Protein 6D08 (pdb70)

Nearest PDB structures (foldseek):
  6d08-assembly1_A  TM=1.019E+00  e=5.266E-09  Homo sapiens
  6d08-assembly2_B  TM=1.015E+00  e=2.346E-08  Homo sapiens
  6d07-assembly1_A  TM=9.811E-01  e=2.828E-08  Homo sapiens
  3fdt-assembly1_A  TM=9.997E-01  e=8.158E-07  Homo sapiens
  6mha-assembly1_A  TM=9.647E-01  e=7.673E-06  Drosophila melanogaster

Solvent-accessible surface area: 7692 Å² total

Sequence (121 aa):
GEFVVEKVLDRRVVKGKVEYLLKWKGGSDEDNTWEPEENLDCPDLIAEFLQSQKTKQTARSGEFVVEKVLDRRVVKGKVEYLLKWKGGSDEDNTWEPEENLDCPDLIAEFLQSTKQTARST

B-factor: mean 38.68, std 9.55, range [20.24, 92.68]

Secondary structure (P-SEA, 3-state):
cbbbbcccccccccccbbbbbccccccccccbbbbcccccccaaaaaaaaaaac/cbbbbcccccccccccbbbbbccccccccccbbbbcccccccaaaaaaaaac/ccccccc/cccccccc

Radius of gyration: 15.66 Å; Cα contacts (8 Å, |Δi|>4): 229; chains: 4; bounding box: 24×42×44 Å

CATH classification: 2.40.50.40

Foldseek 3Di:
DDFAFDAWDDWDADPHFIWTWTDTVVDDPVPIDIDTPVNDPCVVRVVVVVVVVD/DDDDDDD/DDFAFDAWDDWDADPNFIWTWTDTVVDDPVPIDIDTPVNDPCVVRVCVVVVD/DDDDDDPD

GO terms:
  GO:0000792 heterochromatin (C, IDA)
  GO:0062072 histone H3K9me2/3 reader activity (F, IDA)
  GO:0005721 pericentric heterochromatin (C, IDA)
  GO:0031507 heterochromatin formation (P, IDA)
  GO:0160267 histone H1K26me1 reader activity (F, IDA)
  GO:0160268 histone H1K26me2 reader activity (F, IDA)
  GO:0005515 protein binding (F, IPI)
  GO:0019899 enzyme binding (F, IPI)
  GO:0000792 heterochromatin (C, TAS)
  GO:0003682 chromatin binding (F, TAS)
  GO:0005654 nucleoplasm (C, TAS)
  GO:0000781 chromosome, telomeric region (C, IDA)
  GO:0000781 chromosome, telomeric region (C, HDA)
  GO:1990226 histone methyltransferase binding (F, IPI)
  GO:0005654 nucleoplasm (C, IDA)
  GO:0016604 nuclear body (C, IDA)
  GO:0000775 chromosome, centromeric region (C, IDA)
  GO:0000785 chromatin (C, IDA)
  GO:0005634 nucleus (C, IDA)
  GO:0005819 spindle (C, IDA)

Structure (mmCIF, N/CA/C/O backbone):
data_6D08
#
_entry.id   6D08
#
_cell.length_a   33.191
_cell.length_b   34.052
_cell.length_c   35.267
_cell.angle_alpha   76.79
_cell.angle_beta   89.89
_cell.angle_gamma   65.10
#
_symmetry.space_group_name_H-M   'P 1'
#
loop_
_entity.id
_entity.type
_entity.pdbx_description
1 polymer 'Chromobox protein homolog 1'
2 polymer 'Histone H3.1'
3 non-polymer GLYCEROL
4 non-polymer 'SULFATE ION'
5 water water
#
loop_
_atom_site.group_PDB
_atom_site.id
_atom_site.type_symbol
_atom_site.label_atom_id
_atom_site.label_alt_id
_atom_site.label_comp_id
_atom_site.label_asym_id
_atom_site.label_entity_id
_atom_site.label_seq_id
_atom_site.pdbx_PDB_ins_code
_atom_site.Cartn_x
_atom_site.Cartn_y
_atom_site.Cartn_z
_atom_site.occupancy
_atom_site.B_iso_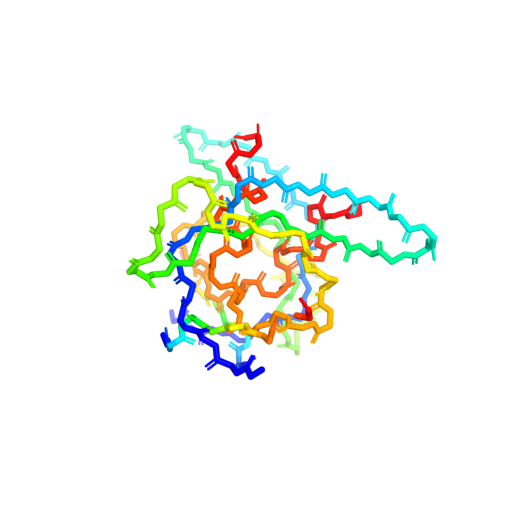or_equiv
_atom_site.auth_seq_id
_atom_site.auth_comp_id
_atom_site.auth_asym_id
_atom_site.auth_atom_id
_atom_site.pdbx_PDB_model_num
ATOM 1 N N . GLY A 1 1 ? -4.632 -16.500 -2.852 1.00 42.93 1 GLY A N 1
ATOM 2 C CA . GLY A 1 1 ? -5.652 -17.513 -2.646 1.00 44.47 1 GLY A CA 1
ATOM 3 C C . GLY A 1 1 ? -5.078 -18.862 -2.265 1.00 36.74 1 GLY A C 1
ATOM 4 O O . GLY A 1 1 ? -3.862 -19.005 -2.132 1.00 37.22 1 GLY A O 1
ATOM 5 N N . GLU A 1 2 ? -5.952 -19.851 -2.090 1.00 30.89 2 GLU A N 1
ATOM 6 C CA . GLU A 1 2 ? -5.559 -21.209 -1.731 1.00 35.46 2 GLU A CA 1
ATOM 7 C C . GLU A 1 2 ? -5.719 -22.123 -2.939 1.00 36.57 2 GLU A C 1
ATOM 8 O O . GLU A 1 2 ? -6.814 -22.230 -3.504 1.00 32.42 2 GLU A O 1
ATOM 14 N N . PHE A 1 3 ? -4.632 -22.787 -3.322 1.00 34.73 3 PHE A N 1
ATOM 15 C CA . PHE A 1 3 ? -4.605 -23.683 -4.466 1.00 30.29 3 PHE A CA 1
ATOM 16 C C . PHE A 1 3 ? -4.179 -25.074 -4.016 1.00 28.41 3 PHE A C 1
ATOM 17 O O . PHE A 1 3 ? -3.591 -25.249 -2.946 1.00 33.74 3 PHE A O 1
ATOM 25 N N . VAL A 1 4 ? -4.484 -26.066 -4.845 1.00 27.47 4 VAL A N 1
ATOM 26 C CA . VAL A 1 4 ? -4.067 -27.436 -4.574 1.00 29.93 4 VAL A CA 1
ATOM 27 C C . VAL A 1 4 ? -2.600 -27.589 -4.954 1.00 31.60 4 VAL A C 1
ATOM 28 O O . VAL A 1 4 ? -2.153 -27.078 -5.987 1.00 31.93 4 VAL A O 1
ATOM 32 N N . VAL A 1 5 ? -1.842 -28.287 -4.113 1.00 29.09 5 VAL A N 1
ATOM 33 C CA . VAL A 1 5 ? -0.416 -28.510 -4.333 1.00 35.64 5 VAL A CA 1
ATOM 34 C C . VAL A 1 5 ? -0.208 -29.911 -4.881 1.00 38.48 5 VAL A C 1
ATOM 35 O O . VAL A 1 5 ? -0.846 -30.872 -4.431 1.00 38.10 5 VAL A O 1
ATOM 39 N N . GLU A 1 6 ? 0.694 -30.029 -5.855 1.00 36.31 6 GLU A N 1
ATOM 40 C CA . GLU A 1 6 ? 1.042 -31.311 -6.449 1.00 34.03 6 GLU A CA 1
ATOM 41 C C . GLU A 1 6 ? 2.263 -31.956 -5.806 1.00 35.14 6 GLU A C 1
ATOM 42 O O . GLU A 1 6 ? 2.261 -33.169 -5.570 1.00 32.60 6 GLU A O 1
ATOM 48 N N . LYS A 1 7 ? 3.301 -31.177 -5.501 1.00 34.16 7 LYS A N 1
ATOM 49 C CA . LYS A 1 7 ? 4.524 -31.738 -4.943 1.00 33.49 7 LYS A CA 1
ATOM 50 C C . LYS A 1 7 ? 5.338 -30.632 -4.288 1.00 32.09 7 LYS A C 1
ATOM 51 O O . LYS A 1 7 ? 5.322 -29.482 -4.735 1.00 28.57 7 LYS A O 1
ATOM 57 N N . VAL A 1 8 ? 6.045 -30.993 -3.218 1.00 29.21 8 VAL A N 1
ATOM 58 C CA . VAL A 1 8 ? 7.013 -30.113 -2.573 1.00 32.30 8 VAL A CA 1
ATOM 59 C C . VAL A 1 8 ? 8.388 -30.440 -3.132 1.00 25.08 8 VAL A C 1
ATOM 60 O O . VAL A 1 8 ? 8.820 -31.599 -3.098 1.00 29.96 8 VAL A O 1
ATOM 64 N N . LEU A 1 9 ? 9.079 -29.424 -3.646 1.00 27.99 9 LEU A N 1
ATOM 65 C CA . LEU A 1 9 ? 10.321 -29.639 -4.377 1.00 30.33 9 LEU A CA 1
ATOM 66 C C . LEU A 1 9 ? 11.576 -29.316 -3.579 1.00 30.98 9 LEU A C 1
ATOM 67 O O . LEU A 1 9 ? 12.594 -29.990 -3.763 1.00 34.89 9 LEU A O 1
ATOM 72 N N . ASP A 1 10 ? 11.547 -28.311 -2.707 1.00 29.06 10 ASP A N 1
ATOM 73 C CA . ASP A 1 10 ? 12.762 -27.906 -2.013 1.00 33.11 10 ASP A CA 1
ATOM 74 C C . ASP A 1 10 ? 12.386 -27.138 -0.753 1.00 31.88 10 ASP A C 1
ATOM 75 O O . ASP A 1 10 ? 11.211 -26.869 -0.492 1.00 24.81 10 ASP A O 1
ATOM 80 N N . ARG A 1 11 ? 13.412 -26.785 0.027 1.00 30.05 11 ARG A N 1
ATOM 81 C CA . ARG A 1 11 ? 13.247 -26.104 1.305 1.00 31.16 11 ARG A CA 1
ATOM 82 C C . ARG A 1 11 ? 14.363 -25.085 1.492 1.00 29.11 11 ARG A C 1
ATOM 83 O O . ARG A 1 11 ? 15.496 -25.312 1.062 1.00 29.49 11 ARG A O 1
ATOM 91 N N . ARG A 1 12 ? 14.040 -23.966 2.141 1.00 33.44 12 ARG A N 1
ATOM 92 C CA . ARG A 1 12 ? 15.025 -22.931 2.422 1.00 31.47 12 ARG A CA 1
ATOM 93 C C . ARG A 1 12 ? 14.531 -22.064 3.572 1.00 35.26 12 ARG A C 1
ATOM 94 O O . ARG A 1 12 ? 13.381 -22.165 4.008 1.00 32.24 12 ARG A O 1
ATOM 102 N N . VAL A 1 13 ? 15.419 -21.201 4.059 1.00 26.99 13 VAL A N 1
ATOM 103 C CA . VAL A 1 13 ? 15.094 -20.217 5.086 1.00 31.41 13 VAL A CA 1
ATOM 104 C C . VAL A 1 13 ? 15.438 -18.836 4.544 1.00 31.61 13 VAL A C 1
ATOM 105 O O . VAL A 1 13 ? 16.562 -18.608 4.082 1.00 36.04 13 VAL A O 1
ATOM 109 N N . VAL A 1 14 ? 14.470 -17.922 4.590 1.00 30.40 14 VAL A N 1
ATOM 110 C CA . VAL A 1 14 ? 14.652 -16.560 4.094 1.00 32.94 14 VAL A CA 1
ATOM 111 C C . VAL A 1 14 ? 14.049 -15.596 5.107 1.00 34.41 14 VAL A C 1
ATOM 112 O O . VAL A 1 14 ? 12.861 -15.698 5.432 1.00 36.03 14 VAL A O 1
ATOM 116 N N . LYS A 1 15 ? 14.867 -14.663 5.597 1.00 39.46 15 LYS A N 1
ATOM 117 C CA . LYS A 1 15 ? 14.443 -13.655 6.572 1.00 35.86 15 LYS A CA 1
ATOM 118 C C . LYS A 1 15 ? 13.767 -14.293 7.783 1.00 36.57 15 LYS A C 1
ATOM 119 O O . LYS A 1 15 ? 12.779 -13.781 8.313 1.00 39.54 15 LYS A O 1
ATOM 125 N N . GLY A 1 16 ? 14.305 -15.427 8.223 1.00 38.64 16 GLY A N 1
ATOM 126 C CA . GLY A 1 16 ? 13.841 -16.064 9.438 1.00 36.45 16 GLY A CA 1
ATOM 127 C C . GLY A 1 16 ? 12.625 -16.949 9.298 1.00 37.52 16 GLY A C 1
ATOM 128 O O . GLY A 1 16 ? 12.108 -17.424 10.315 1.00 32.93 16 GLY A O 1
ATOM 129 N N . LYS A 1 17 ? 12.153 -17.195 8.081 1.00 38.11 17 LYS A N 1
ATOM 130 C CA . LYS A 1 17 ? 10.984 -18.031 7.853 1.00 35.92 17 LYS A CA 1
ATOM 131 C C . LYS A 1 17 ? 11.365 -19.233 7.003 1.00 31.45 17 LYS A C 1
ATOM 132 O O . LYS A 1 17 ? 12.109 -19.103 6.026 1.00 31.94 17 LYS A O 1
ATOM 138 N N . VAL A 1 18 ? 10.859 -20.405 7.385 1.00 29.62 18 VAL A N 1
ATOM 139 C CA . VAL A 1 18 ? 11.089 -21.610 6.599 1.00 29.01 18 VAL A CA 1
ATOM 140 C C . VAL A 1 18 ? 10.197 -21.578 5.367 1.00 34.52 18 VAL A C 1
ATOM 141 O O . VAL A 1 18 ? 8.985 -21.349 5.464 1.00 30.93 18 VAL A O 1
ATOM 145 N N . GLU A 1 19 ? 10.793 -21.806 4.201 1.00 26.47 19 GLU A N 1
ATOM 146 C CA . GLU A 1 19 ? 10.063 -21.785 2.944 1.00 35.56 19 GLU A CA 1
ATOM 147 C C . GLU A 1 19 ? 10.217 -23.114 2.221 1.00 31.90 19 GLU A C 1
ATOM 148 O O . GLU A 1 19 ? 11.242 -23.790 2.337 1.00 34.88 19 GLU A O 1
ATOM 154 N N . TYR A 1 20 ? 9.176 -23.482 1.478 1.00 33.29 20 TYR A N 1
ATOM 155 C CA . TYR A 1 20 ? 9.162 -24.692 0.672 1.00 28.86 20 TYR A CA 1
ATOM 156 C C . TYR A 1 20 ? 8.831 -24.342 -0.772 1.00 29.62 20 TYR A C 1
ATOM 157 O O . TYR A 1 20 ? 7.973 -23.493 -1.035 1.00 27.43 20 TYR A O 1
ATOM 166 N N . LEU A 1 21 ? 9.515 -24.996 -1.704 1.00 27.95 21 LEU A N 1
ATOM 167 C CA . LEU A 1 21 ? 9.266 -24.799 -3.125 1.00 27.06 21 LEU A CA 1
ATOM 168 C C . LEU A 1 21 ? 8.113 -25.701 -3.546 1.00 27.58 21 LEU A C 1
ATOM 169 O O . LEU A 1 21 ? 8.215 -26.930 -3.458 1.00 30.59 21 LEU A O 1
ATOM 174 N N . LEU A 1 22 ? 7.021 -25.096 -3.999 1.00 23.79 22 LEU A N 1
ATOM 175 C CA . LEU A 1 22 ? 5.787 -25.815 -4.283 1.00 30.20 22 LEU A CA 1
ATOM 176 C C . LEU A 1 22 ? 5.570 -25.924 -5.784 1.00 27.56 22 LEU A C 1
ATOM 177 O O . LEU A 1 22 ? 5.735 -24.941 -6.515 1.00 28.55 22 LEU A O 1
ATOM 182 N N . LYS A 1 23 ? 5.202 -27.119 -6.239 1.00 29.64 23 LYS A N 1
ATOM 183 C CA . LYS A 1 23 ? 4.677 -27.316 -7.583 1.00 33.24 23 LYS A CA 1
ATOM 184 C C . LYS A 1 23 ? 3.158 -27.374 -7.482 1.00 33.10 23 LYS A C 1
ATOM 185 O O . LYS A 1 23 ? 2.611 -28.252 -6.806 1.00 29.00 23 LYS A O 1
ATOM 191 N N . TRP A 1 24 ? 2.485 -26.434 -8.135 1.00 35.33 24 TRP A N 1
ATOM 192 C CA . TRP A 1 24 ? 1.040 -26.308 -8.027 1.00 33.24 24 TRP A CA 1
ATOM 193 C C . TRP A 1 24 ? 0.345 -27.247 -9.002 1.00 31.97 24 TRP A C 1
ATOM 194 O O . TRP A 1 24 ? 0.792 -27.425 -10.138 1.00 29.17 24 TRP A O 1
ATOM 205 N N . LYS A 1 25 ? -0.751 -27.853 -8.546 1.00 38.85 25 LYS A N 1
ATOM 206 C CA . LYS A 1 25 ? -1.561 -28.681 -9.430 1.00 38.26 25 LYS A CA 1
ATOM 207 C C . LYS A 1 25 ? -2.125 -27.830 -10.557 1.00 36.11 25 LYS A C 1
ATOM 208 O O . LYS A 1 25 ? -2.607 -26.717 -10.329 1.00 36.24 25 LYS A O 1
ATOM 214 N N . GLY A 1 26 ? -2.056 -28.351 -11.781 1.00 34.57 26 GLY A N 1
ATOM 215 C CA . GLY A 1 26 ? -2.462 -27.608 -12.952 1.00 38.90 26 GLY A CA 1
ATOM 216 C C . GLY A 1 26 ? -1.446 -26.605 -13.450 1.00 38.31 26 GLY A C 1
ATOM 217 O O . GLY A 1 26 ? -1.533 -26.179 -14.609 1.00 33.18 26 GLY A O 1
ATOM 218 N N . GLY A 1 27 ? -0.485 -26.208 -12.610 1.00 35.15 27 GLY A N 1
ATOM 219 C CA . GLY A 1 27 ? 0.569 -25.315 -13.034 1.00 31.22 27 GLY A CA 1
ATOM 220 C C . GLY A 1 27 ? 1.757 -26.066 -13.603 1.00 28.10 27 GLY A C 1
ATOM 221 O O . GLY A 1 27 ? 1.882 -27.279 -13.455 1.00 30.19 27 GLY A O 1
ATOM 222 N N . SER A 1 28 ? 2.633 -25.321 -14.271 1.00 28.39 28 SER A N 1
ATOM 223 C CA . SER A 1 28 ? 3.838 -25.873 -14.867 1.00 31.31 28 SER A CA 1
ATOM 224 C C . SER A 1 28 ? 5.045 -25.573 -13.982 1.00 35.35 28 SER A C 1
ATOM 225 O O . SER A 1 28 ? 4.931 -24.990 -12.899 1.00 30.70 28 SER A O 1
ATOM 228 N N . ASP A 1 29 ? 6.225 -25.981 -14.458 1.00 29.50 29 ASP A N 1
ATOM 229 C CA . ASP A 1 29 ? 7.457 -25.702 -13.728 1.00 34.36 29 ASP A CA 1
ATOM 230 C C . ASP A 1 29 ? 7.721 -24.207 -13.633 1.00 32.39 29 ASP A C 1
ATOM 231 O O . ASP A 1 29 ? 8.349 -23.747 -12.674 1.00 36.64 29 ASP A O 1
ATOM 236 N N . GLU A 1 30 ? 7.251 -23.436 -14.616 1.00 32.50 30 GLU A N 1
ATOM 237 C CA . GLU A 1 30 ? 7.358 -21.985 -14.567 1.00 29.64 30 GLU A CA 1
ATOM 238 C C . GLU A 1 30 ? 6.479 -21.372 -13.486 1.00 34.41 30 GLU A C 1
ATOM 239 O O . GLU A 1 30 ? 6.670 -20.200 -13.144 1.00 30.27 30 GLU A O 1
ATOM 245 N N . ASP A 1 31 ? 5.526 -22.129 -12.948 1.00 28.76 31 ASP A N 1
ATOM 246 C CA . ASP A 1 31 ? 4.589 -21.630 -11.955 1.00 35.86 31 ASP A CA 1
ATOM 247 C C . ASP A 1 31 ? 5.007 -21.948 -10.526 1.00 32.96 31 ASP A C 1
ATOM 248 O O . ASP A 1 31 ? 4.302 -21.556 -9.590 1.00 28.08 31 ASP A O 1
ATOM 253 N N . ASN A 1 32 ? 6.124 -22.650 -10.336 1.00 28.92 32 ASN A N 1
ATOM 254 C CA . ASN A 1 32 ? 6.590 -22.968 -8.992 1.00 33.09 32 ASN A CA 1
ATOM 255 C C . ASN A 1 32 ? 6.875 -21.693 -8.212 1.00 31.22 32 ASN A C 1
ATOM 256 O O . ASN A 1 32 ? 7.383 -20.712 -8.761 1.00 33.35 32 ASN A O 1
ATOM 261 N N . THR A 1 33 ? 6.535 -21.705 -6.923 1.00 33.76 33 THR A N 1
ATOM 262 C CA . THR A 1 33 ? 6.736 -20.550 -6.060 1.00 29.95 33 THR A CA 1
ATOM 263 C C . THR A 1 33 ? 7.218 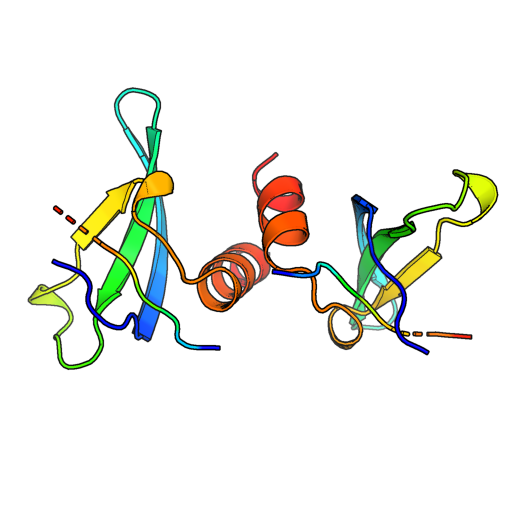-21.007 -4.692 1.00 25.75 33 THR A C 1
ATOM 264 O O . THR A 1 33 ? 6.849 -22.081 -4.213 1.00 26.04 33 THR A O 1
ATOM 268 N N . TRP A 1 34 ? 8.057 -20.180 -4.072 1.00 26.25 34 TRP A N 1
ATOM 269 C CA . TRP A 1 34 ? 8.476 -20.399 -2.693 1.00 33.43 34 TRP A CA 1
ATOM 270 C C . TRP A 1 34 ? 7.419 -19.82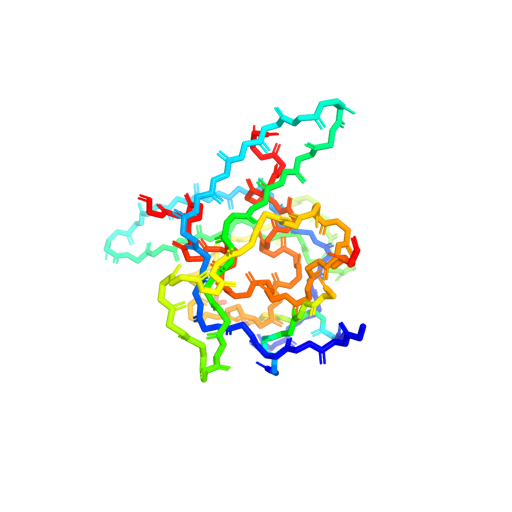2 -1.762 1.00 31.17 34 TRP A C 1
ATOM 271 O O . TRP A 1 34 ? 7.058 -18.646 -1.878 1.00 29.92 34 TRP A O 1
ATOM 282 N N . GLU A 1 35 ? 6.916 -20.645 -0.845 1.00 29.91 35 GLU A N 1
ATOM 283 C CA . GLU A 1 35 ? 5.916 -20.194 0.103 1.00 30.61 35 GLU A CA 1
ATOM 284 C C . GLU A 1 35 ? 6.381 -20.502 1.519 1.00 29.46 35 GLU A C 1
ATOM 285 O O . GLU A 1 35 ? 6.875 -21.604 1.787 1.00 28.29 35 GLU A O 1
ATOM 291 N N . PRO A 1 36 ? 6.245 -19.549 2.438 1.00 26.89 36 PRO A N 1
ATOM 292 C CA . PRO A 1 36 ? 6.569 -19.828 3.843 1.00 35.13 36 PRO A CA 1
ATOM 293 C C . PRO A 1 36 ? 5.699 -20.947 4.395 1.00 38.14 36 PRO A C 1
ATOM 294 O O . PRO A 1 36 ? 4.591 -21.194 3.915 1.00 31.06 36 PRO A O 1
ATOM 298 N N . GLU A 1 37 ? 6.219 -21.627 5.422 1.00 32.14 37 GLU A N 1
ATOM 299 C CA . GLU A 1 37 ? 5.557 -22.824 5.932 1.00 37.60 37 GLU A CA 1
ATOM 300 C C . GLU A 1 37 ? 4.175 -22.520 6.497 1.00 39.54 37 GLU A C 1
ATOM 301 O O . GLU A 1 37 ? 3.312 -23.404 6.526 1.00 36.73 37 GLU A O 1
ATOM 307 N N . GLU A 1 38 ? 3.944 -21.284 6.947 1.00 38.28 38 GLU A N 1
ATOM 308 C CA . GLU A 1 38 ? 2.631 -20.927 7.475 1.00 38.22 38 GLU A CA 1
ATOM 309 C C . GLU A 1 38 ? 1.564 -20.972 6.387 1.00 35.84 38 GLU A C 1
ATOM 310 O O . GLU A 1 38 ? 0.383 -21.180 6.685 1.00 35.55 38 GLU A O 1
ATOM 316 N N . ASN A 1 39 ? 1.962 -20.788 5.124 1.00 36.96 39 ASN A N 1
ATOM 317 C CA . ASN A 1 39 ? 1.022 -20.843 4.011 1.00 32.35 39 ASN A CA 1
ATOM 318 C C . ASN A 1 39 ? 0.603 -22.266 3.672 1.00 35.97 39 ASN A C 1
ATOM 319 O O . ASN A 1 39 ? -0.380 -22.452 2.947 1.00 33.97 39 ASN A O 1
ATOM 324 N N . LEU A 1 40 ? 1.317 -23.267 4.175 1.00 34.72 40 LEU A N 1
ATOM 325 C CA . LEU A 1 40 ? 1.177 -24.631 3.687 1.00 32.57 40 LEU A CA 1
ATOM 326 C C . LEU A 1 40 ? 0.159 -25.413 4.504 1.00 36.52 40 LEU A C 1
ATOM 327 O O . LEU A 1 40 ? 0.181 -25.397 5.738 1.00 36.92 40 LEU A O 1
ATOM 332 N N . ASP A 1 41 ? -0.742 -26.088 3.798 1.00 35.26 41 ASP A N 1
ATOM 333 C CA . ASP A 1 41 ? -1.679 -27.038 4.380 1.00 39.62 41 ASP A CA 1
ATOM 334 C C . ASP A 1 41 ? -1.564 -28.372 3.659 1.00 42.81 41 ASP A C 1
ATOM 335 O O . ASP A 1 41 ? -2.563 -28.998 3.292 1.00 41.33 41 ASP A O 1
ATOM 340 N N . CYS A 1 42 ? -0.331 -28.811 3.421 1.00 35.79 42 CYS A N 1
ATOM 341 C CA . CYS A 1 42 ? -0.045 -30.079 2.753 1.00 35.94 42 CYS A CA 1
ATOM 342 C C . CYS A 1 42 ? 1.004 -30.831 3.560 1.00 43.42 42 CYS A C 1
ATOM 343 O O . CYS A 1 42 ? 2.150 -30.992 3.121 1.00 39.58 42 CYS A O 1
ATOM 346 N N . PRO A 1 43 ? 0.645 -31.304 4.757 1.00 41.74 43 PRO A N 1
ATOM 347 C CA . PRO A 1 43 ? 1.640 -32.000 5.588 1.00 43.30 43 PRO A CA 1
ATOM 348 C C . PRO A 1 43 ? 2.156 -33.278 4.955 1.00 41.76 43 PRO A C 1
ATOM 349 O O . PRO A 1 43 ? 3.342 -33.602 5.091 1.00 41.73 43 PRO A O 1
ATOM 353 N N . ASP A 1 44 ? 1.286 -34.016 4.263 1.00 39.52 44 ASP A N 1
ATOM 354 C CA . ASP A 1 44 ? 1.709 -35.252 3.614 1.00 41.47 44 ASP A CA 1
ATOM 355 C C . ASP A 1 44 ? 2.789 -34.988 2.573 1.00 40.12 44 ASP A C 1
ATOM 356 O O . ASP A 1 44 ? 3.749 -35.758 2.455 1.00 38.76 44 ASP A O 1
ATOM 361 N N . LEU A 1 45 ? 2.654 -33.899 1.812 1.00 38.87 45 LEU A N 1
ATOM 362 C CA . LEU A 1 45 ? 3.650 -33.578 0.796 1.00 41.67 45 LEU A CA 1
ATOM 363 C C . LEU A 1 45 ? 4.938 -33.050 1.418 1.00 37.40 45 LEU A C 1
ATOM 364 O O . LEU A 1 45 ? 6.030 -33.310 0.899 1.00 37.03 45 LEU A O 1
ATOM 369 N N . ILE A 1 46 ? 4.832 -32.305 2.521 1.00 36.83 46 ILE A N 1
ATOM 370 C CA . ILE A 1 46 ? 6.025 -31.824 3.215 1.00 38.94 46 ILE A CA 1
ATOM 371 C C . ILE A 1 46 ? 6.845 -32.999 3.730 1.00 38.03 46 ILE A C 1
ATOM 372 O O . ILE A 1 46 ? 8.062 -33.072 3.523 1.00 36.26 46 ILE A O 1
ATOM 377 N N . ALA A 1 47 ? 6.185 -33.930 4.423 1.00 36.65 47 ALA A N 1
ATOM 378 C CA . ALA A 1 47 ? 6.890 -35.065 5.008 1.00 39.58 47 ALA A CA 1
ATOM 379 C C . ALA A 1 47 ? 7.517 -35.942 3.934 1.00 45.44 47 ALA A C 1
ATOM 380 O O . ALA A 1 47 ? 8.640 -36.432 4.101 1.00 43.13 47 ALA A O 1
ATOM 382 N N . GLU A 1 48 ? 6.804 -36.154 2.823 1.00 47.49 48 GLU A N 1
ATOM 383 C CA . GLU A 1 48 ? 7.357 -36.939 1.724 1.00 46.13 48 GLU A CA 1
ATOM 384 C C . GLU A 1 48 ? 8.653 -36.328 1.212 1.00 42.15 48 GLU A C 1
ATOM 385 O O . GLU A 1 48 ? 9.625 -37.046 0.952 1.00 41.38 48 GLU A O 1
ATOM 391 N N . PHE A 1 49 ? 8.687 -35.003 1.066 1.00 35.14 49 PHE A N 1
ATOM 392 C CA . PHE A 1 49 ? 9.900 -34.346 0.593 1.00 38.45 49 PHE A CA 1
ATOM 393 C C . PHE A 1 49 ? 11.041 -34.507 1.589 1.00 40.57 49 PHE A C 1
ATOM 394 O O . PHE A 1 49 ? 12.160 -34.878 1.214 1.00 39.08 49 PHE A O 1
ATOM 402 N N . LEU A 1 50 ? 10.779 -34.209 2.863 1.00 41.47 50 LEU A N 1
ATOM 403 C CA . LEU A 1 50 ? 11.829 -34.270 3.874 1.00 40.69 50 LEU A CA 1
ATOM 404 C C . LEU A 1 50 ? 12.362 -35.689 4.021 1.00 42.51 50 LEU A C 1
ATOM 405 O O . LEU A 1 50 ? 13.576 -35.905 4.101 1.00 50.20 50 LEU A O 1
ATOM 410 N N . GLN A 1 51 ? 11.463 -36.674 4.057 1.00 45.75 51 GLN A N 1
ATOM 411 C CA . GLN A 1 51 ? 11.896 -38.066 4.037 1.00 47.08 51 GLN A CA 1
ATOM 412 C C . GLN A 1 51 ? 12.698 -38.374 2.781 1.00 50.80 51 GLN A C 1
ATOM 413 O O . GLN A 1 51 ? 13.546 -39.274 2.787 1.00 51.34 51 GLN A O 1
ATOM 419 N N . SER A 1 52 ? 12.461 -37.629 1.701 1.00 47.01 52 SER A N 1
ATOM 420 C CA . SER A 1 52 ? 13.102 -37.945 0.433 1.00 52.41 52 SER A CA 1
ATOM 421 C C . SER A 1 52 ? 14.515 -37.384 0.332 1.00 49.40 52 SER A C 1
ATOM 422 O O . SER A 1 52 ? 15.280 -37.832 -0.529 1.00 53.18 52 SER A O 1
ATOM 425 N N . GLN A 1 53 ? 14.875 -36.407 1.171 1.00 49.59 53 GLN A N 1
ATOM 426 C CA . GLN A 1 53 ? 16.272 -35.979 1.226 1.00 54.05 53 GLN A CA 1
ATOM 427 C C . GLN A 1 53 ? 17.168 -37.143 1.610 1.00 57.17 53 GLN A C 1
ATOM 428 O O . GLN A 1 53 ? 18.194 -37.393 0.966 1.00 61.52 53 GLN A O 1
ATOM 434 N N . LYS A 1 54 ? 16.803 -37.861 2.662 1.00 57.76 54 LYS A N 1
ATOM 435 C CA . LYS A 1 54 ? 17.611 -38.981 3.112 1.00 64.63 54 LYS A CA 1
ATOM 436 C C . LYS A 1 54 ? 16.898 -40.319 2.970 1.00 65.84 54 LYS A C 1
ATOM 437 O O . LYS A 1 54 ? 16.424 -40.676 1.893 1.00 67.44 54 LYS A O 1
ATOM 439 N N . THR B 2 3 ? -5.885 -36.568 2.696 1.00 61.09 3 THR C N 1
ATOM 440 C CA . THR B 2 3 ? -6.613 -35.306 2.732 1.00 60.63 3 THR C CA 1
ATOM 441 C C . THR B 2 3 ? -6.169 -34.392 1.596 1.00 57.24 3 THR C C 1
ATOM 442 O O . THR B 2 3 ? -5.214 -34.695 0.882 1.00 56.71 3 THR C O 1
ATOM 444 N N . LYS B 2 4 ? -6.868 -33.272 1.437 1.00 56.77 4 LYS C N 1
ATOM 445 C CA . LYS B 2 4 ? -6.550 -32.335 0.368 1.00 52.59 4 LYS C CA 1
ATOM 446 C C . LYS B 2 4 ? -5.253 -31.599 0.684 1.00 55.33 4 LYS C C 1
ATOM 447 O O . LYS B 2 4 ? -5.115 -30.991 1.750 1.00 46.49 4 LYS C O 1
ATOM 453 N N . GLN B 2 5 ? -4.300 -31.661 -0.242 1.00 48.87 5 GLN C N 1
ATOM 454 C CA . GLN B 2 5 ? -3.023 -30.967 -0.097 1.00 39.79 5 GLN C CA 1
ATOM 455 C C . GLN B 2 5 ? -3.171 -29.591 -0.733 1.00 35.39 5 GLN C C 1
ATOM 456 O O . GLN B 2 5 ? -3.182 -29.458 -1.959 1.00 37.30 5 GLN C O 1
ATOM 462 N N . THR B 2 6 ? -3.300 -28.563 0.101 1.00 32.52 6 THR C N 1
ATOM 463 C CA . THR B 2 6 ? -3.489 -27.197 -0.361 1.00 40.42 6 THR C CA 1
ATOM 464 C C . THR B 2 6 ? -2.407 -26.306 0.232 1.00 35.80 6 THR C C 1
ATOM 465 O O . THR B 2 6 ? -1.680 -26.697 1.149 1.00 38.52 6 THR C O 1
ATOM 469 N N . ALA B 2 7 ? -2.307 -25.092 -0.302 1.00 29.31 7 ALA C N 1
ATOM 470 C CA . ALA B 2 7 ? -1.399 -24.100 0.250 1.00 38.67 7 ALA C CA 1
ATOM 471 C C . ALA B 2 7 ? -1.825 -22.723 -0.224 1.00 35.32 7 ALA C C 1
ATOM 472 O O . ALA B 2 7 ? -2.379 -22.570 -1.315 1.00 30.45 7 ALA C O 1
ATOM 474 N N . ARG B 2 8 ? -1.553 -21.727 0.610 1.00 35.54 8 ARG C N 1
ATOM 475 C CA . ARG B 2 8 ? -1.811 -20.340 0.263 1.00 36.81 8 ARG C CA 1
ATOM 476 C C . ARG B 2 8 ? -0.696 -19.835 -0.645 1.00 33.44 8 ARG C C 1
ATOM 477 O O . ARG B 2 8 ? 0.470 -20.186 -0.461 1.00 33.49 8 ARG C O 1
ATOM 501 N N . SER B 2 10 ? 1.307 -16.573 -2.068 1.00 45.91 10 SER C N 1
ATOM 502 C CA . SER B 2 10 ? 1.596 -15.151 -1.910 1.00 56.67 10 SER C CA 1
ATOM 503 C C . SER B 2 10 ? 2.107 -14.550 -3.214 1.00 43.96 10 SER C C 1
ATOM 504 O O . SER B 2 10 ? 2.638 -15.259 -4.067 1.00 54.03 10 SER C O 1
ATOM 507 N N . GLY C 1 1 ? -2.729 -52.063 16.273 1.00 44.81 1 GLY B N 1
ATOM 508 C CA . GLY C 1 1 ? -3.676 -50.965 16.261 1.00 42.22 1 GLY B CA 1
ATOM 509 C C . GLY C 1 1 ? -3.025 -49.613 16.049 1.00 37.62 1 GLY B C 1
ATOM 510 O O . GLY C 1 1 ? -1.799 -49.500 16.051 1.00 41.22 1 GLY B O 1
ATOM 511 N N . GLU C 1 2 ? -3.846 -48.583 15.864 1.00 34.88 2 GLU B N 1
ATOM 512 C CA . GLU C 1 2 ? -3.365 -47.223 15.663 1.00 38.13 2 GLU B CA 1
ATOM 513 C C . GLU C 1 2 ? -3.456 -46.444 16.968 1.00 38.70 2 GLU B C 1
ATOM 514 O O . GLU C 1 2 ? -4.524 -46.382 17.585 1.00 28.97 2 GLU B O 1
ATOM 520 N N . PHE C 1 3 ? -2.338 -45.853 17.379 1.00 26.71 3 PHE B N 1
ATOM 521 C CA . PHE C 1 3 ? -2.273 -45.016 18.566 1.00 30.41 3 PHE B CA 1
ATOM 522 C C . PHE C 1 3 ? -1.861 -43.606 18.168 1.00 35.34 3 PHE B C 1
ATOM 523 O O . PHE C 1 3 ? -1.335 -43.377 17.077 1.00 32.33 3 PHE B O 1
ATOM 531 N N . VAL C 1 4 ? -2.103 -42.658 19.066 1.00 35.41 4 VAL B N 1
ATOM 532 C CA . VAL C 1 4 ? -1.708 -41.274 18.832 1.00 38.37 4 VAL B CA 1
ATOM 533 C C . VAL C 1 4 ? -0.232 -41.115 19.174 1.00 30.94 4 VAL B C 1
ATOM 534 O O . VAL C 1 4 ? 0.269 -41.716 20.131 1.00 28.74 4 VAL B O 1
ATOM 538 N N . VAL C 1 5 ? 0.475 -40.310 18.386 1.00 33.05 5 VAL B N 1
ATOM 539 C CA . VAL C 1 5 ? 1.905 -40.085 18.563 1.00 31.80 5 VAL B CA 1
ATOM 540 C C . VAL C 1 5 ? 2.112 -38.698 19.148 1.00 35.41 5 VAL B C 1
ATOM 541 O O . VAL C 1 5 ? 1.547 -37.715 18.653 1.00 33.23 5 VAL B O 1
ATOM 545 N N . GLU C 1 6 ? 2.926 -38.621 20.199 1.00 37.26 6 GLU B N 1
ATOM 546 C CA . GLU C 1 6 ? 3.257 -37.332 20.790 1.00 36.77 6 GLU B CA 1
ATOM 547 C C . GLU C 1 6 ? 4.415 -36.667 20.052 1.00 36.74 6 GLU B C 1
ATOM 548 O O . GLU C 1 6 ? 4.345 -35.479 19.719 1.00 32.47 6 GLU B O 1
ATOM 554 N N . LYS C 1 7 ? 5.480 -37.418 19.773 1.00 32.99 7 LYS B N 1
ATOM 555 C CA . LYS C 1 7 ? 6.666 -36.842 19.155 1.00 36.52 7 LYS B CA 1
ATOM 556 C C . LYS C 1 7 ? 7.501 -37.946 18.517 1.00 34.67 7 LYS B C 1
ATOM 557 O O . LYS C 1 7 ? 7.477 -39.098 18.958 1.00 29.68 7 LYS B O 1
ATOM 563 N N . VAL C 1 8 ? 8.238 -37.574 17.473 1.00 30.28 8 VAL B N 1
ATOM 564 C CA . VAL C 1 8 ? 9.196 -38.456 16.816 1.00 35.01 8 VAL B CA 1
ATOM 565 C C . VAL C 1 8 ? 10.581 -38.117 17.346 1.00 30.67 8 VAL B C 1
ATOM 566 O O . VAL C 1 8 ? 11.019 -36.963 17.268 1.00 35.09 8 VAL B O 1
ATOM 570 N N . LEU C 1 9 ? 11.278 -39.121 17.875 1.00 28.91 9 LEU B N 1
ATOM 571 C CA . LEU C 1 9 ? 12.529 -38.893 18.586 1.00 32.36 9 LEU B CA 1
ATOM 572 C C . LEU C 1 9 ? 13.771 -39.190 17.761 1.00 34.02 9 LEU B C 1
ATOM 573 O O . LEU C 1 9 ? 14.777 -38.491 17.913 1.00 36.33 9 LEU B O 1
ATOM 578 N N . ASP C 1 10 ? 13.742 -40.208 16.907 1.00 30.61 10 ASP B N 1
ATOM 579 C CA . ASP C 1 10 ? 14.956 -40.638 16.228 1.00 29.52 10 ASP B CA 1
ATOM 580 C C . ASP C 1 10 ? 14.580 -41.340 14.932 1.00 36.01 10 ASP B C 1
ATOM 581 O O . ASP C 1 10 ? 13.414 -41.658 14.686 1.00 28.37 10 ASP B O 1
ATOM 586 N N . ARG C 1 11 ? 15.597 -41.582 14.105 1.00 31.20 11 ARG B N 1
ATOM 587 C CA . ARG C 1 11 ? 15.446 -42.254 12.824 1.00 27.69 11 ARG B CA 1
ATOM 588 C C . ARG C 1 11 ? 16.582 -43.251 12.644 1.00 32.54 11 ARG B C 1
ATOM 589 O O . ARG C 1 11 ? 17.719 -42.987 13.046 1.00 29.97 11 ARG B O 1
ATOM 597 N N . ARG C 1 12 ? 16.271 -44.396 12.041 1.00 31.70 12 ARG B N 1
ATOM 598 C CA . ARG C 1 12 ? 17.275 -45.409 11.749 1.00 28.84 12 ARG B CA 1
ATOM 599 C C . ARG C 1 12 ? 16.788 -46.263 10.587 1.00 32.93 12 ARG B C 1
ATOM 600 O O . ARG C 1 12 ? 15.621 -46.208 10.193 1.00 28.43 12 ARG B O 1
ATOM 608 N N . VAL C 1 13 ? 17.701 -47.061 10.041 1.00 25.63 13 VAL B N 1
ATOM 609 C CA . VAL C 1 13 ? 17.389 -48.019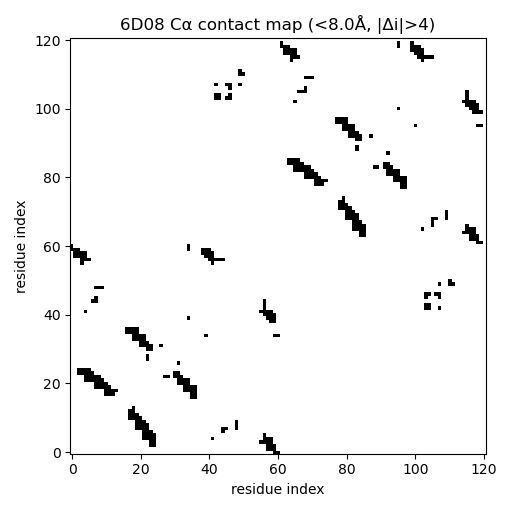 8.987 1.00 29.47 13 VAL B CA 1
ATOM 610 C C . VAL C 1 13 ? 17.771 -49.406 9.481 1.00 28.76 13 VAL B C 1
ATOM 611 O O . VAL C 1 13 ? 18.909 -49.627 9.911 1.00 35.11 13 VAL B O 1
ATOM 615 N N . VAL C 1 14 ? 16.817 -50.335 9.429 1.00 29.34 14 VAL B N 1
ATOM 616 C CA . VAL C 1 14 ? 17.022 -51.699 9.902 1.00 34.17 14 VAL B CA 1
ATOM 617 C C . VAL C 1 14 ? 16.401 -52.656 8.895 1.00 35.65 14 VAL B C 1
ATOM 618 O O . VAL C 1 14 ? 15.200 -52.573 8.616 1.00 36.59 14 VAL B O 1
ATOM 622 N N . LYS C 1 15 ? 17.218 -53.562 8.354 1.00 33.41 15 LYS B N 1
ATOM 623 C CA . LYS C 1 15 ? 16.768 -54.575 7.396 1.00 37.07 15 LYS B CA 1
ATOM 624 C C . LYS C 1 15 ? 16.030 -53.948 6.216 1.00 36.39 15 LYS B C 1
ATOM 625 O O . LYS C 1 15 ? 14.977 -54.425 5.788 1.00 40.83 15 LYS B O 1
ATOM 631 N N . GLY C 1 16 ? 16.586 -52.860 5.689 1.00 30.81 16 GLY B N 1
ATOM 632 C CA . GLY C 1 16 ? 16.034 -52.212 4.518 1.00 30.65 16 GLY B CA 1
ATOM 633 C C . GLY C 1 16 ? 14.814 -51.350 4.754 1.00 38.24 16 GLY B C 1
ATOM 634 O O . GLY C 1 16 ? 14.257 -50.823 3.783 1.00 38.03 16 GLY B O 1
ATOM 635 N N . LYS C 1 17 ? 14.382 -51.182 5.999 1.00 29.61 17 LYS B N 1
ATOM 636 C CA . LYS C 1 17 ? 13.217 -50.374 6.332 1.00 36.50 17 LYS B CA 1
ATOM 637 C C . LYS C 1 17 ? 13.659 -49.154 7.127 1.00 34.48 17 LYS B C 1
ATOM 638 O O . LYS C 1 17 ? 14.412 -49.281 8.099 1.00 32.29 17 LYS B O 1
ATOM 644 N N . VAL C 1 18 ? 13.200 -47.975 6.711 1.00 29.07 18 VAL B N 1
ATOM 645 C CA . VAL C 1 18 ? 13.413 -46.776 7.510 1.00 24.75 18 VAL B CA 1
ATOM 646 C C . VAL C 1 18 ? 12.468 -46.803 8.699 1.00 35.59 18 VAL B C 1
ATOM 647 O O . VAL C 1 18 ? 11.254 -47.005 8.546 1.00 31.37 18 VAL B O 1
ATOM 651 N N . GLU C 1 19 ? 13.017 -46.614 9.896 1.00 31.72 19 GLU B N 1
ATOM 652 C CA . GLU C 1 19 ? 12.245 -46.645 11.126 1.00 31.26 19 GLU B CA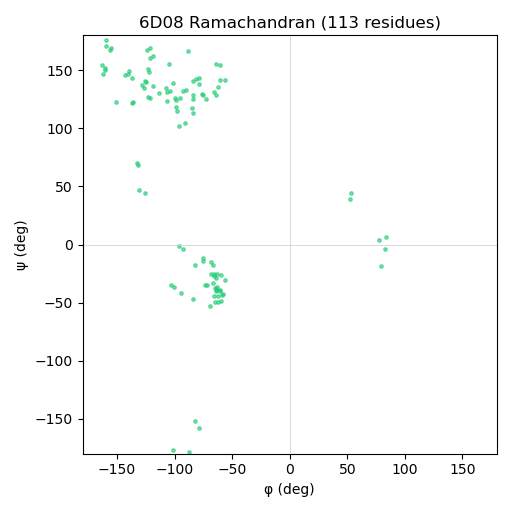 1
ATOM 653 C C . GLU C 1 19 ? 12.411 -45.334 11.878 1.00 29.88 19 GLU B C 1
ATOM 654 O O . GLU C 1 19 ? 13.440 -44.661 11.768 1.00 33.59 19 GLU B O 1
ATOM 660 N N . TYR C 1 20 ? 11.384 -44.979 12.642 1.00 27.21 20 TYR B N 1
ATOM 661 C CA . TYR C 1 20 ? 11.376 -43.765 13.444 1.00 28.58 20 TYR B CA 1
ATOM 662 C C . TYR C 1 20 ? 11.073 -44.109 14.895 1.00 30.74 20 TYR B C 1
ATOM 663 O O . TYR C 1 20 ? 10.237 -44.974 15.177 1.00 27.61 20 TYR B O 1
ATOM 672 N N . LEU C 1 21 ? 11.756 -43.428 15.813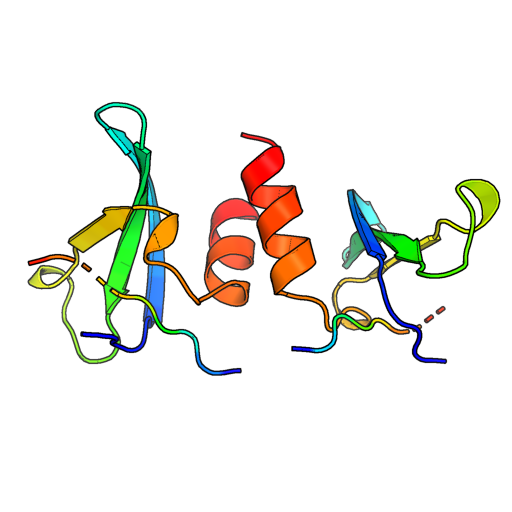 1.00 29.81 21 LEU B N 1
ATOM 673 C CA . LEU C 1 21 ? 11.540 -43.630 17.242 1.00 29.09 21 LEU B CA 1
ATOM 674 C C . LEU C 1 21 ? 10.359 -42.775 17.683 1.00 25.93 21 LEU B C 1
ATOM 675 O O . LEU C 1 21 ? 10.435 -41.542 17.669 1.00 27.78 21 LEU B O 1
ATOM 680 N N . LEU C 1 22 ? 9.268 -43.425 18.073 1.00 25.52 22 LEU B N 1
ATOM 681 C CA . LEU C 1 22 ? 8.027 -42.738 18.403 1.00 25.98 22 LEU B CA 1
ATOM 682 C C . LEU C 1 22 ? 7.832 -42.695 19.911 1.00 32.68 22 LEU B C 1
ATOM 683 O O . LEU C 1 22 ? 7.977 -43.716 20.592 1.00 25.83 22 LEU B O 1
ATOM 688 N N . LYS C 1 23 ? 7.501 -41.516 20.426 1.00 24.26 23 LYS B N 1
ATOM 689 C CA . LYS C 1 23 ? 7.008 -41.376 21.789 1.00 34.87 23 LYS B CA 1
ATOM 690 C C . LYS C 1 23 ? 5.489 -41.309 21.722 1.00 32.41 23 LYS B C 1
ATOM 691 O O . LYS C 1 23 ? 4.931 -40.366 21.150 1.00 30.36 23 LYS B O 1
ATOM 697 N N . TRP C 1 24 ? 4.828 -42.312 22.289 1.00 26.75 24 TRP B N 1
ATOM 698 C CA . TRP C 1 24 ? 3.381 -42.422 22.181 1.00 35.11 24 TRP B CA 1
ATOM 699 C C . TRP C 1 24 ? 2.686 -41.483 23.157 1.00 35.86 24 TRP B C 1
ATOM 700 O O . TRP C 1 24 ? 3.148 -41.277 24.283 1.00 33.92 24 TRP B O 1
ATOM 711 N N . LYS C 1 25 ? 1.565 -40.914 22.718 1.00 41.25 25 LYS B N 1
ATOM 712 C CA . LYS C 1 25 ? 0.760 -40.073 23.593 1.00 38.54 25 LYS B CA 1
ATOM 713 C C . LYS C 1 25 ? 0.205 -40.902 24.744 1.00 36.68 25 LYS B C 1
ATOM 714 O O . LYS C 1 25 ? -0.392 -41.960 24.532 1.00 38.70 25 LYS B O 1
ATOM 720 N N . GLY C 1 26 ? 0.411 -40.422 25.968 1.00 35.87 26 GLY B N 1
ATOM 721 C CA . GLY C 1 26 ? 0.003 -41.161 27.142 1.00 37.94 26 GLY B CA 1
ATOM 722 C C . GLY C 1 26 ? 0.977 -42.222 27.600 1.00 36.45 26 GLY B C 1
ATOM 723 O O . GLY C 1 26 ? 0.737 -42.857 28.635 1.00 30.08 26 GLY B O 1
ATOM 724 N N . GLY C 1 27 ? 2.063 -42.439 26.868 1.00 40.16 27 GLY B N 1
ATOM 725 C CA . GLY C 1 27 ? 3.074 -43.400 27.251 1.00 39.02 27 GLY B CA 1
ATOM 726 C C . GLY C 1 27 ? 4.314 -42.707 27.784 1.00 40.72 27 GLY B C 1
ATOM 727 O O . GLY C 1 27 ? 4.583 -41.551 27.467 1.00 43.68 27 GLY B O 1
ATOM 728 N N . SER C 1 28 ? 5.061 -43.427 28.615 1.00 37.03 28 SER B N 1
ATOM 729 C CA . SER C 1 28 ? 6.326 -42.932 29.127 1.00 36.02 28 SER B CA 1
ATOM 730 C C . SER C 1 28 ? 7.450 -43.280 28.152 1.00 39.98 28 SER B C 1
ATOM 731 O O . SER C 1 28 ? 7.230 -43.870 27.091 1.00 35.21 28 SER B O 1
ATOM 734 N N . ASP C 1 29 ? 8.680 -42.906 28.516 1.00 26.71 29 ASP B N 1
ATOM 735 C CA . ASP C 1 29 ? 9.824 -43.202 27.659 1.00 31.79 29 ASP B CA 1
ATOM 736 C C . ASP C 1 29 ? 10.074 -44.699 27.557 1.00 33.67 29 ASP B C 1
ATOM 737 O O . ASP C 1 29 ? 10.619 -45.171 26.553 1.00 33.01 29 ASP B O 1
ATOM 742 N N . GLU C 1 30 ? 9.674 -45.461 28.578 1.00 29.87 30 GLU B N 1
ATOM 743 C CA . GLU C 1 30 ? 9.788 -46.912 28.514 1.00 33.37 30 GLU B CA 1
ATOM 744 C C . GLU C 1 30 ? 8.872 -47.518 27.459 1.00 31.96 30 GLU B C 1
ATOM 745 O O . GLU C 1 30 ? 9.085 -48.667 27.060 1.00 35.77 30 GLU B O 1
ATOM 751 N N . ASP C 1 31 ? 7.860 -46.778 27.007 1.00 32.23 31 ASP B N 1
ATOM 752 C CA . ASP C 1 31 ? 6.922 -47.265 26.005 1.00 33.73 31 ASP B CA 1
ATOM 753 C C . ASP C 1 31 ? 7.330 -46.908 24.582 1.00 37.99 31 ASP B C 1
ATOM 754 O O . ASP C 1 31 ? 6.650 -47.329 23.637 1.00 31.95 31 ASP B O 1
ATOM 759 N N . ASN C 1 32 ? 8.410 -46.145 24.409 1.00 35.53 32 ASN B N 1
ATOM 760 C CA . ASN C 1 32 ? 8.887 -45.801 23.076 1.00 32.43 32 ASN B CA 1
ATOM 761 C C . ASN C 1 32 ? 9.150 -47.063 22.269 1.00 33.27 32 ASN B C 1
ATOM 762 O O . ASN C 1 32 ? 9.634 -48.066 22.799 1.00 30.72 32 ASN B O 1
ATOM 767 N N . THR C 1 33 ? 8.811 -47.013 20.983 1.00 27.98 33 THR B N 1
ATOM 768 C CA . THR C 1 33 ? 9.008 -48.144 20.089 1.00 30.45 33 THR B CA 1
ATOM 769 C C . THR C 1 33 ? 9.495 -47.644 18.739 1.00 27.97 33 THR B C 1
ATOM 770 O O . THR C 1 33 ? 9.160 -46.537 18.310 1.00 29.10 33 THR B O 1
ATOM 774 N N . TRP C 1 34 ? 10.294 -48.476 18.077 1.00 27.68 34 TRP B N 1
ATOM 775 C CA . TRP C 1 34 ? 10.702 -48.213 16.705 1.00 32.35 34 TRP B CA 1
ATOM 776 C C . TRP C 1 34 ? 9.623 -48.715 15.758 1.00 29.72 34 TRP B C 1
ATOM 777 O O . TRP C 1 34 ? 9.184 -49.865 15.859 1.00 33.74 34 TRP B O 1
ATOM 788 N N . GLU C 1 35 ? 9.186 -47.852 14.846 1.00 28.91 35 GLU B N 1
ATOM 789 C CA . GLU C 1 35 ? 8.146 -48.237 13.913 1.00 32.28 35 GLU B CA 1
ATOM 790 C C . GLU C 1 35 ? 8.582 -47.927 12.489 1.00 29.68 35 GLU B C 1
ATOM 791 O O . GLU C 1 35 ? 9.148 -46.858 12.227 1.00 31.18 35 GLU B O 1
ATOM 797 N N . PRO C 1 36 ? 8.337 -48.842 11.555 1.00 33.74 36 PRO B N 1
ATOM 798 C CA . PRO C 1 36 ? 8.703 -48.585 10.159 1.00 32.50 36 PRO B CA 1
ATOM 799 C C . PRO C 1 36 ? 7.920 -47.413 9.592 1.00 28.81 36 PRO B C 1
ATOM 800 O O . PRO C 1 36 ? 6.826 -47.088 10.054 1.00 33.60 36 PRO B O 1
ATOM 804 N N . GLU C 1 37 ? 8.497 -46.785 8.565 1.00 32.74 37 GLU B N 1
ATOM 805 C CA . GLU C 1 37 ? 7.904 -45.582 7.990 1.00 37.48 37 GLU B CA 1
ATOM 806 C C . GLU C 1 37 ? 6.471 -45.816 7.524 1.00 37.94 37 GLU B C 1
ATOM 807 O O . GLU C 1 37 ? 5.648 -44.894 7.561 1.00 36.19 37 GLU B O 1
ATOM 813 N N . GLU C 1 38 ? 6.148 -47.042 7.103 1.00 33.75 38 GLU B N 1
ATOM 814 C CA . GLU C 1 38 ? 4.809 -47.342 6.609 1.00 34.46 38 GLU B CA 1
ATOM 815 C C . GLU C 1 38 ? 3.754 -47.281 7.709 1.00 33.10 38 GLU B C 1
ATOM 816 O O . GLU C 1 38 ? 2.579 -47.036 7.412 1.00 37.27 38 GLU B O 1
ATOM 822 N N . ASN C 1 39 ? 4.143 -47.498 8.967 1.00 33.35 39 ASN B N 1
ATOM 823 C CA . ASN C 1 39 ? 3.206 -47.453 10.080 1.00 29.62 39 ASN B CA 1
ATOM 824 C C . ASN C 1 39 ? 2.814 -46.034 10.466 1.00 33.44 39 ASN B C 1
ATOM 825 O O . ASN C 1 39 ? 1.863 -45.860 11.234 1.00 36.12 39 ASN B O 1
ATOM 830 N N . LEU C 1 40 ? 3.505 -45.023 9.949 1.00 33.39 40 LEU B N 1
ATOM 831 C CA . LEU C 1 40 ? 3.369 -43.661 10.445 1.00 36.95 40 LEU B CA 1
ATOM 832 C C . LEU C 1 40 ? 2.277 -42.911 9.695 1.00 41.19 40 LEU B C 1
ATOM 833 O O . LEU C 1 40 ? 2.227 -42.939 8.461 1.00 39.80 40 LEU B O 1
ATOM 838 N N . ASP C 1 41 ? 1.410 -42.242 10.447 1.00 38.26 41 ASP B N 1
ATOM 839 C CA . ASP C 1 41 ? 0.408 -41.322 9.918 1.00 40.39 41 ASP B CA 1
ATOM 840 C C . ASP C 1 41 ? 0.461 -40.015 10.698 1.00 42.47 41 ASP B C 1
ATOM 841 O O . ASP C 1 41 ? -0.552 -39.473 11.146 1.00 42.60 41 ASP B O 1
ATOM 846 N N . CYS C 1 42 ? 1.676 -39.508 10.891 1.00 43.28 42 CYS B N 1
ATOM 847 C CA . CYS C 1 42 ? 1.927 -38.286 11.655 1.00 42.57 42 CYS B CA 1
ATOM 848 C C 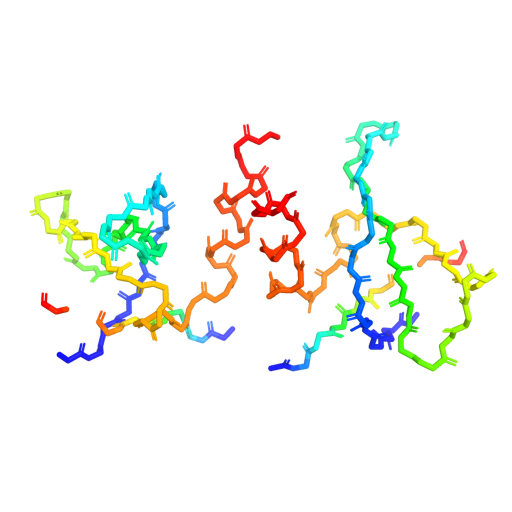. CYS C 1 42 ? 2.875 -37.402 10.859 1.00 42.34 42 CYS B C 1
ATOM 849 O O . CYS C 1 42 ? 4.039 -37.218 11.234 1.00 40.18 42 CYS B O 1
ATOM 852 N N . PRO C 1 43 ? 2.403 -36.829 9.748 1.00 43.70 43 PRO B N 1
ATOM 853 C CA . PRO C 1 43 ? 3.314 -36.063 8.881 1.00 39.24 43 PRO B CA 1
ATOM 854 C C . PRO C 1 43 ? 3.892 -34.829 9.548 1.00 39.39 43 PRO B C 1
ATOM 855 O O . PRO C 1 43 ? 5.067 -34.507 9.334 1.00 38.71 43 PRO B O 1
ATOM 859 N N . ASP C 1 44 ? 3.093 -34.125 10.351 1.00 41.48 44 ASP B N 1
ATOM 860 C CA . ASP C 1 44 ? 3.578 -32.916 11.009 1.00 45.79 44 ASP B CA 1
ATOM 861 C C . ASP C 1 44 ? 4.723 -33.227 11.963 1.00 41.31 44 ASP B C 1
ATOM 862 O O . ASP C 1 44 ? 5.692 -32.464 12.052 1.00 41.96 44 ASP B O 1
ATOM 867 N N . LEU C 1 45 ? 4.633 -34.347 12.683 1.00 38.65 45 LEU B N 1
ATOM 868 C CA . LEU C 1 45 ? 5.678 -34.697 13.639 1.00 42.22 45 LEU B CA 1
ATOM 869 C C . LEU C 1 45 ? 6.953 -35.137 12.930 1.00 40.57 45 LEU B C 1
ATOM 870 O O . LEU C 1 45 ? 8.060 -34.878 13.418 1.00 37.01 45 LEU B O 1
ATOM 875 N N . ILE C 1 46 ? 6.822 -35.810 11.784 1.00 40.20 46 ILE B N 1
ATOM 876 C CA . ILE C 1 46 ? 7.999 -36.208 11.014 1.00 37.73 46 ILE B CA 1
ATOM 877 C C . ILE C 1 46 ? 8.717 -34.975 10.485 1.00 44.48 46 ILE B C 1
ATOM 878 O O . ILE C 1 46 ? 9.949 -34.877 10.539 1.00 42.70 46 ILE B O 1
ATOM 883 N N . ALA C 1 47 ? 7.949 -34.017 9.963 1.00 39.95 47 ALA B N 1
ATOM 884 C CA . ALA C 1 47 ? 8.543 -32.782 9.469 1.00 43.64 47 ALA B CA 1
ATOM 885 C C . ALA C 1 47 ? 9.305 -32.062 10.571 1.00 46.83 47 ALA B C 1
ATOM 886 O O . ALA C 1 47 ? 10.428 -31.594 10.356 1.00 46.54 47 ALA B O 1
ATOM 888 N N . GLU C 1 48 ? 8.719 -31.987 11.768 1.00 46.07 48 GLU B N 1
ATOM 889 C CA . GLU C 1 48 ? 9.374 -31.299 12.875 1.00 46.48 48 GLU B CA 1
ATOM 890 C C . GLU C 1 48 ? 10.658 -32.007 13.285 1.00 44.42 48 GLU B C 1
ATOM 891 O O . GLU C 1 48 ? 11.651 -31.355 13.628 1.00 45.80 48 GLU B O 1
ATOM 897 N N . PHE C 1 49 ? 10.665 -33.342 13.254 1.00 43.78 49 PHE B N 1
ATOM 898 C CA . PHE C 1 49 ? 11.874 -34.076 13.617 1.00 40.92 49 PHE B CA 1
ATOM 899 C C . PHE C 1 49 ? 12.970 -33.879 12.576 1.00 45.10 49 PHE B C 1
ATOM 900 O O . PHE C 1 49 ? 14.102 -33.517 12.911 1.00 42.64 49 PHE B O 1
ATOM 908 N N . LEU C 1 50 ? 12.654 -34.126 11.303 1.00 46.15 50 LEU B N 1
ATOM 909 C CA . LEU C 1 50 ? 13.669 -34.036 10.254 1.00 40.96 50 LEU B CA 1
ATOM 910 C C . LEU C 1 50 ? 14.159 -32.604 10.066 1.00 51.01 50 LEU B C 1
ATOM 911 O O . LEU C 1 50 ? 15.327 -32.377 9.731 1.00 67.91 50 LEU B O 1
ATOM 916 N N . GLN C 1 51 ? 13.279 -31.619 10.271 1.00 50.17 51 GLN B N 1
ATOM 917 C CA . GLN C 1 51 ? 13.706 -30.223 10.202 1.00 52.01 51 GLN B CA 1
ATOM 918 C C . GLN C 1 51 ? 14.775 -29.922 11.240 1.00 56.60 51 GLN B C 1
ATOM 919 O O . GLN C 1 51 ? 15.719 -29.170 10.971 1.00 53.06 51 GLN B O 1
ATOM 925 N N . SER C 1 52 ? 14.640 -30.485 12.435 1.00 54.35 52 SER B N 1
ATOM 926 C CA . SER C 1 52 ? 15.573 -30.187 13.513 1.00 59.95 52 SER B CA 1
ATOM 927 C C . SER C 1 52 ? 16.721 -31.184 13.561 1.00 61.31 52 SER B C 1
ATOM 928 O O . SER C 1 52 ? 17.509 -31.176 14.509 1.00 64.47 52 SER B O 1
ATOM 930 C CA . THR D 2 3 ? -4.967 -33.328 12.036 1.00 51.52 3 THR D CA 1
ATOM 931 C C . THR D 2 3 ? -4.378 -34.236 13.110 1.00 49.18 3 THR D C 1
ATOM 932 O O . THR D 2 3 ? -3.333 -33.934 13.686 1.00 49.19 3 THR D O 1
ATOM 933 N N . LYS D 2 4 ? -5.056 -35.352 13.373 1.00 42.85 4 LYS D N 1
ATOM 934 C CA . LYS D 2 4 ? -4.586 -36.299 14.375 1.00 45.29 4 LYS D CA 1
ATOM 935 C C . LYS D 2 4 ? -3.276 -36.936 13.929 1.00 45.50 4 LYS D C 1
ATOM 936 O O . LYS D 2 4 ? -3.155 -37.406 12.794 1.00 46.36 4 LYS D O 1
ATOM 942 N N . GLN D 2 5 ? -2.295 -36.952 14.827 1.00 43.37 5 GLN D N 1
ATOM 943 C CA . GLN D 2 5 ? -0.994 -37.562 14.563 1.00 38.47 5 GLN D CA 1
ATOM 944 C C . GLN D 2 5 ? -1.033 -38.978 15.127 1.00 37.86 5 GLN D C 1
ATOM 945 O O . GLN D 2 5 ? -0.912 -39.179 16.338 1.00 35.39 5 GLN D O 1
ATOM 951 N N . THR D 2 6 ? -1.215 -39.961 14.250 1.00 38.66 6 THR D N 1
ATOM 952 C CA . THR D 2 6 ? -1.342 -41.354 14.650 1.00 37.23 6 THR D CA 1
ATOM 953 C C . THR D 2 6 ? -0.262 -42.191 13.978 1.00 40.25 6 THR D C 1
ATOM 954 O O . THR D 2 6 ? 0.441 -41.734 13.075 1.00 35.90 6 THR D O 1
ATOM 958 N N . ALA D 2 7 ? -0.137 -43.434 14.437 1.00 33.93 7 ALA D N 1
ATOM 959 C CA . ALA D 2 7 ? 0.774 -44.391 13.828 1.00 37.18 7 ALA D CA 1
ATOM 960 C C . ALA D 2 7 ? 0.391 -45.788 14.285 1.00 30.44 7 ALA D C 1
ATOM 961 O O . ALA D 2 7 ? -0.194 -45.975 15.355 1.00 34.35 7 ALA D O 1
ATOM 963 N N . ARG D 2 8 ? 0.735 -46.767 13.458 1.00 37.79 8 ARG D N 1
ATOM 964 C CA . ARG D 2 8 ? 0.493 -48.166 13.778 1.00 37.03 8 ARG D CA 1
ATOM 965 C C . ARG D 2 8 ? 1.599 -48.695 14.685 1.00 30.55 8 ARG D C 1
ATOM 966 O O . ARG D 2 8 ? 2.776 -48.383 14.491 1.00 33.86 8 ARG D O 1
ATOM 990 N N . SER D 2 10 ? 3.488 -51.881 15.658 1.00 37.81 10 SER D N 1
ATOM 991 C CA . SER D 2 10 ? 3.782 -53.269 15.327 1.00 43.52 10 SER D CA 1
ATOM 992 C C . SER D 2 10 ? 4.083 -54.072 16.588 1.00 50.80 10 SER D C 1
ATOM 993 O O . SER D 2 10 ? 4.988 -53.732 17.350 1.00 48.38 10 SER D O 1
ATOM 996 N N . THR D 2 11 ? 3.312 -55.132 16.807 1.00 61.25 11 THR D N 1
ATOM 997 C CA . THR D 2 11 ? 3.494 -55.981 17.979 1.00 60.31 11 THR D CA 1
ATOM 998 C C . THR D 2 11 ? 4.397 -57.166 17.658 1.00 68.49 11 THR D C 1
ATOM 999 O O . THR D 2 11 ? 5.488 -56.998 17.112 1.00 64.39 11 THR D O 1
#

InterPro domains:
  IPR000953 Chromo/chromo shadow domain [PS50013] (21-79)
  IPR000953 Chromo/chromo shadow domain [PS50013] (117-175)
  IPR000953 Chromo/chromo shadow domain [SM00298] (20-72)
  IPR000953 Chromo/chromo shadow domain [SM00298] (116-168)
  IPR008251 Chromo shadow domain [PF01393] (113-172)
  IPR008251 Chromo shadow domain [SM00300] (111-173)
  IPR016197 Chromo-like domain superfamily [SSF54160] (13-76)
  IPR016197 Chromo-like domain superfamily [SSF54160] (108-173)
  IPR017984 Chromo domain subgroup [PR00504] (18-26)
  IPR017984 Chromo domain subgroup [PR00504] (31-45)
  IPR017984 Chromo domain subgroup [PR00504] (46-58)
  IPR023779 Chromo d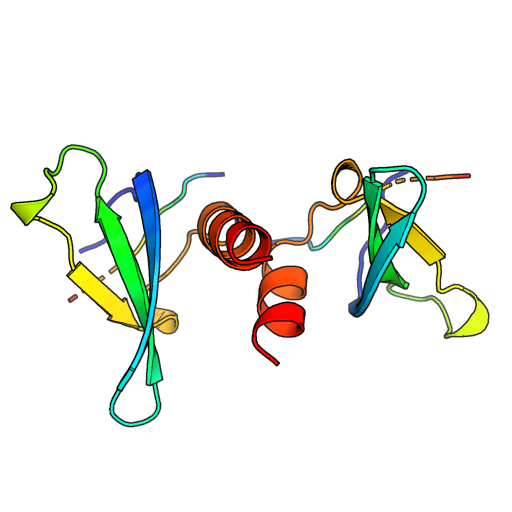omain, conserved site [PS00598] (38-58)
  IPR023780 Chromo domain [PF00385] (21-69)
  IPR051219 Heterochromatin-associated chromo domain-containing protein [PTHR22812] (1-182)

Organism: Homo sapiens (NCBI:txid9606)